Protein AF-A0AA44QBB2-F1 (afdb_monomer_lite)

Sequence (77 aa):
MTPAEKKEKMERLHEINFVESPESIKPWEDEVARELAAKNIATREKLRMIAAIPREELGEKDAVMKDILDARQAMCK

Secondary structure (DSSP, 8-state):
--HHHHHHHHHHHT----PPPP----TTTSHHHHHHHHHHHHHHHHHHHHHHS-GGGS-HHHHHHHHHHHHHHHHT-

pLDDT: mean 84.5, std 11.97, range [55.88, 96.06]

Radius of gyration: 30.9 Å; chains: 1; bounding box: 58×26×78 Å

Foldseek 3Di:
DDPVVVVVVVVVVPPDDDDDDPDDQDPCNDPVNVVVVVVVVVVVVLLVVLCPDDLVPDDPVSSVSNVVVVVVVVVVD

Structure (mmCIF, N/CA/C/O backbone):
data_AF-A0AA44QBB2-F1
#
_entry.id   AF-A0AA44QBB2-F1
#
loop_
_atom_site.group_PDB
_atom_site.id
_atom_site.type_symbol
_atom_site.label_atom_id
_atom_site.label_alt_id
_atom_site.label_comp_id
_atom_site.label_asym_id
_atom_site.label_entity_id
_atom_site.label_seq_id
_atom_site.pdbx_PDB_ins_code
_atom_site.Cartn_x
_atom_site.Cartn_y
_atom_site.Cartn_z
_atom_site.occupancy
_atom_site.B_iso_or_equiv
_atom_site.auth_seq_id
_atom_site.auth_comp_id
_atom_site.auth_asym_id
_atom_site.auth_atom_id
_atom_site.pdbx_PDB_model_num
ATOM 1 N N . MET A 1 1 ? -43.757 11.404 56.564 1.00 55.88 1 MET A N 1
ATOM 2 C CA . MET A 1 1 ? -42.429 10.795 56.378 1.00 55.88 1 MET A CA 1
ATOM 3 C C . MET A 1 1 ? -41.687 10.809 57.696 1.00 55.88 1 MET A C 1
ATOM 5 O O . MET A 1 1 ? -41.414 11.891 58.211 1.00 55.88 1 MET A O 1
ATOM 9 N N . THR A 1 2 ? -41.428 9.636 58.258 1.00 77.62 2 THR A N 1
ATOM 10 C CA . THR A 1 2 ? -40.714 9.479 59.530 1.00 77.62 2 THR A CA 1
ATOM 11 C C . THR A 1 2 ? -39.196 9.643 59.337 1.00 77.62 2 THR A C 1
ATOM 13 O O . THR A 1 2 ? -38.694 9.529 58.215 1.00 77.62 2 THR A O 1
ATOM 16 N N . PRO A 1 3 ? -38.424 9.937 60.400 1.00 77.75 3 PRO A N 1
ATOM 17 C CA . PRO A 1 3 ? -36.962 10.013 60.316 1.00 77.75 3 PRO A CA 1
ATOM 18 C C . PRO A 1 3 ? -36.316 8.719 59.795 1.00 77.75 3 PRO A C 1
ATOM 20 O O . PRO A 1 3 ? -35.325 8.780 59.071 1.00 77.75 3 PRO A O 1
ATOM 23 N N . ALA A 1 4 ? -36.912 7.564 60.109 1.00 73.56 4 ALA A N 1
ATOM 24 C CA . ALA A 1 4 ? -36.465 6.254 59.641 1.00 73.56 4 ALA A CA 1
ATOM 25 C C . ALA A 1 4 ? -36.625 6.103 58.118 1.00 73.56 4 ALA A C 1
ATOM 27 O O . ALA A 1 4 ? -35.672 5.738 57.436 1.00 73.56 4 ALA A O 1
ATOM 28 N N . GLU A 1 5 ? -37.777 6.505 57.572 1.00 72.50 5 GLU A N 1
ATOM 29 C CA . GLU A 1 5 ? -38.044 6.475 56.125 1.00 72.50 5 GLU A CA 1
ATOM 30 C C . GLU A 1 5 ? -37.095 7.386 55.332 1.00 72.50 5 GLU A C 1
ATOM 32 O O . GLU A 1 5 ? -36.701 7.062 54.213 1.00 72.50 5 GLU A O 1
ATOM 37 N N . LYS A 1 6 ? -36.700 8.536 55.899 1.00 71.94 6 LYS A N 1
ATOM 38 C CA . LYS A 1 6 ? -35.716 9.427 55.261 1.00 71.94 6 LYS A CA 1
ATOM 39 C C . LYS A 1 6 ? -34.322 8.808 55.226 1.00 71.94 6 LYS A C 1
ATOM 41 O O . LYS A 1 6 ? -33.635 8.971 54.222 1.00 71.94 6 LYS A O 1
ATOM 46 N N . LYS A 1 7 ? -33.919 8.117 56.297 1.00 71.31 7 LYS A N 1
ATOM 47 C CA . LYS A 1 7 ? -32.607 7.468 56.401 1.00 71.31 7 LYS A CA 1
ATOM 48 C C . LYS A 1 7 ? -32.492 6.292 55.431 1.00 71.31 7 LYS A C 1
ATOM 50 O O . LYS A 1 7 ? -31.542 6.244 54.664 1.00 71.31 7 LYS A O 1
ATOM 55 N N . GLU A 1 8 ? -33.506 5.436 55.386 1.00 67.81 8 GLU A N 1
ATOM 56 C CA . GLU A 1 8 ? -33.565 4.289 54.474 1.00 67.81 8 GLU A CA 1
ATOM 57 C C . GLU A 1 8 ? -33.592 4.723 52.998 1.00 67.81 8 GLU A C 1
ATOM 59 O O . GLU A 1 8 ? -32.906 4.154 52.151 1.00 67.81 8 GLU A O 1
ATOM 64 N N . LYS A 1 9 ? -34.344 5.785 52.679 1.00 66.44 9 LYS A N 1
ATOM 65 C CA . LYS A 1 9 ? -34.359 6.362 51.328 1.00 66.44 9 LYS A CA 1
ATOM 66 C C . LYS A 1 9 ? -33.013 6.990 50.961 1.00 66.44 9 LYS A C 1
ATOM 68 O O . LYS A 1 9 ? -32.617 6.912 49.803 1.00 66.44 9 LYS A O 1
ATOM 73 N N . MET A 1 10 ? -32.321 7.601 51.926 1.00 62.94 10 MET A N 1
ATOM 74 C CA . MET A 1 10 ? -30.961 8.095 51.723 1.00 62.94 10 MET A CA 1
ATOM 75 C C . MET A 1 10 ? -29.982 6.946 51.492 1.00 62.94 10 MET A C 1
ATOM 77 O O . MET A 1 10 ? -29.200 7.038 50.560 1.00 62.94 10 MET A O 1
ATOM 81 N N . GLU A 1 11 ? -30.030 5.868 52.272 1.00 64.19 11 GLU A N 1
ATOM 82 C CA . GLU A 1 11 ? -29.134 4.712 52.105 1.00 64.19 11 GLU A CA 1
ATOM 83 C C . GLU A 1 11 ? -29.285 4.080 50.712 1.00 64.19 11 GLU A C 1
ATOM 85 O O . GLU A 1 11 ? -28.285 3.912 50.020 1.00 64.19 11 GLU A O 1
ATOM 90 N N . ARG A 1 12 ? -30.521 3.893 50.226 1.00 62.62 12 ARG A N 1
ATOM 91 C CA . ARG A 1 12 ? -30.782 3.393 48.861 1.00 62.62 12 ARG A CA 1
ATOM 92 C C . ARG A 1 12 ? -30.354 4.351 47.740 1.00 62.62 12 ARG A C 1
ATOM 94 O O . ARG A 1 12 ? -30.042 3.910 46.643 1.00 62.62 12 ARG A O 1
ATOM 101 N N . LEU A 1 13 ? -30.348 5.665 47.982 1.00 62.03 13 LEU A N 1
ATOM 102 C CA . LEU A 1 13 ? -29.889 6.671 47.006 1.00 62.03 13 LEU A CA 1
ATOM 103 C C . LEU A 1 13 ? -28.365 6.662 46.810 1.00 62.03 13 LEU A C 1
ATOM 105 O O . LEU A 1 13 ? -27.893 7.139 45.781 1.00 62.03 13 LEU A O 1
ATOM 109 N N . HIS A 1 14 ? -27.610 6.138 47.780 1.00 63.81 14 HIS A N 1
ATOM 110 C CA . HIS A 1 14 ? -26.150 6.019 47.708 1.00 63.81 14 HIS A CA 1
ATOM 111 C C . HIS A 1 14 ? -25.683 4.643 47.206 1.00 63.81 14 HIS A C 1
ATOM 113 O O . HIS A 1 14 ? -24.479 4.388 47.168 1.00 63.81 14 HIS A O 1
ATOM 119 N N . GLU A 1 15 ? -26.599 3.762 46.791 1.00 64.69 15 GLU A N 1
ATOM 120 C CA . GLU A 1 15 ? -26.252 2.519 46.101 1.00 64.69 15 GLU A CA 1
ATOM 121 C C . GLU A 1 15 ? -25.805 2.843 44.667 1.00 64.69 15 GLU A C 1
ATOM 123 O O . GLU A 1 15 ? -26.592 2.916 43.723 1.00 64.69 15 GLU A O 1
ATOM 128 N N . ILE A 1 16 ? -24.505 3.096 44.508 1.00 68.62 16 ILE A N 1
ATOM 129 C CA . ILE A 1 16 ? -23.871 3.254 43.199 1.00 68.62 16 ILE A CA 1
ATOM 130 C C . ILE A 1 16 ? -23.717 1.859 42.586 1.00 68.62 16 ILE A C 1
ATOM 132 O O . ILE A 1 16 ? -22.787 1.122 42.911 1.00 68.62 16 ILE A O 1
ATOM 136 N N . ASN A 1 17 ? -24.626 1.501 41.680 1.00 69.62 17 ASN A N 1
ATOM 137 C CA . ASN A 1 17 ? -24.473 0.318 40.840 1.00 69.62 17 ASN A CA 1
ATOM 138 C C . ASN A 1 17 ? -23.485 0.630 39.710 1.00 69.62 17 ASN A C 1
ATOM 140 O O . ASN A 1 17 ? -23.830 1.291 38.730 1.00 69.62 17 ASN A O 1
ATOM 144 N N . PHE A 1 18 ? -22.249 0.156 39.849 1.00 67.38 18 PHE A N 1
ATOM 145 C CA . PHE A 1 18 ? -21.283 0.161 38.756 1.00 67.38 18 PHE A CA 1
ATOM 146 C C . PHE A 1 18 ? -21.701 -0.901 37.735 1.00 67.38 18 PHE A C 1
ATOM 148 O O . PHE A 1 18 ? -21.599 -2.097 37.993 1.00 67.38 18 PHE A O 1
ATOM 155 N N . VAL A 1 19 ? -22.214 -0.457 36.588 1.00 74.69 19 VAL A N 1
ATOM 156 C CA . VAL A 1 19 ? -22.473 -1.326 35.436 1.00 74.69 19 VAL A CA 1
ATOM 157 C C . VAL A 1 19 ? -21.197 -1.359 34.605 1.00 74.69 19 VAL A C 1
ATOM 159 O O . VAL A 1 19 ? -20.689 -0.305 34.216 1.00 74.69 19 VAL A O 1
ATOM 162 N N . GLU A 1 20 ? -20.657 -2.550 34.360 1.00 70.75 20 GLU A N 1
ATOM 163 C CA . GLU A 1 20 ? -19.523 -2.709 33.452 1.00 70.75 20 GLU A CA 1
ATOM 164 C C . GLU A 1 20 ? -19.914 -2.209 32.056 1.00 70.75 20 GLU A C 1
ATOM 166 O O . GLU A 1 20 ? -20.972 -2.551 31.521 1.00 70.75 20 GLU A O 1
ATOM 171 N N . SER A 1 21 ? -19.070 -1.357 31.472 1.00 71.38 21 SER A N 1
ATOM 172 C CA . SER A 1 21 ? -19.228 -0.971 30.072 1.00 71.38 21 SER A CA 1
ATOM 173 C C . SER A 1 21 ? -19.093 -2.222 29.205 1.00 71.38 21 SER A C 1
ATOM 175 O O . SER A 1 21 ? -18.183 -3.013 29.463 1.00 71.3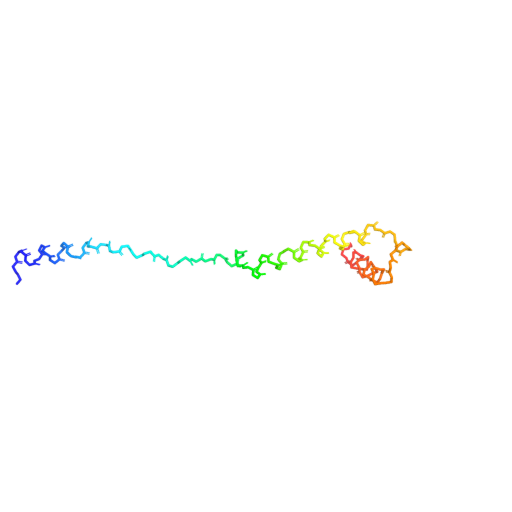8 21 SER A O 1
ATOM 177 N N . PRO A 1 22 ? -19.905 -2.384 28.144 1.00 75.19 22 PRO A N 1
ATOM 178 C CA . PRO A 1 22 ? -19.617 -3.393 27.136 1.00 75.19 22 PRO A CA 1
ATOM 179 C C . PRO A 1 22 ? -18.183 -3.207 26.627 1.00 75.19 22 PRO A C 1
ATOM 181 O O . PRO A 1 22 ? -17.707 -2.070 26.494 1.00 75.19 22 PRO A O 1
ATOM 184 N N . GLU A 1 23 ? -17.496 -4.320 26.372 1.00 74.06 23 GLU A N 1
ATOM 185 C CA . GLU A 1 23 ? -16.155 -4.304 25.797 1.00 74.06 23 GLU A CA 1
ATOM 186 C C . GLU A 1 23 ? -16.205 -3.587 24.442 1.00 74.06 23 GLU A C 1
ATOM 188 O O . GLU A 1 23 ? -16.754 -4.082 23.458 1.00 74.06 23 GLU A O 1
ATOM 193 N N . SER A 1 24 ? -15.665 -2.369 24.402 1.00 76.62 24 SER A N 1
ATOM 194 C CA . SER A 1 24 ? -15.522 -1.601 23.171 1.00 76.62 24 SER A CA 1
ATOM 195 C C . SER A 1 24 ? -14.216 -2.013 22.504 1.00 76.62 24 SER A C 1
ATOM 197 O O . SER A 1 24 ? -13.132 -1.647 22.966 1.00 76.62 24 SER A O 1
ATOM 199 N N . ILE A 1 25 ? -14.310 -2.795 21.428 1.00 77.25 25 ILE A N 1
ATOM 200 C CA . ILE A 1 25 ? -13.152 -3.102 20.587 1.00 77.25 25 ILE A CA 1
ATOM 201 C C . ILE A 1 25 ? -12.770 -1.818 19.859 1.00 77.25 25 ILE A C 1
ATOM 203 O O . ILE A 1 25 ? -13.599 -1.182 19.200 1.00 77.25 25 ILE A O 1
ATOM 207 N N . LYS A 1 26 ? -11.504 -1.417 19.972 1.00 84.94 26 LYS A N 1
ATOM 208 C CA . LYS A 1 26 ? -11.038 -0.224 19.269 1.00 84.94 26 LYS A CA 1
ATOM 209 C C . LYS A 1 26 ? -11.132 -0.469 17.759 1.00 84.94 26 LYS A C 1
ATOM 211 O O . LYS A 1 26 ? -10.783 -1.558 17.310 1.00 84.94 26 LYS A O 1
ATOM 216 N N . PRO A 1 27 ? -11.502 0.527 16.938 1.00 79.31 27 PRO A N 1
ATOM 217 C CA . PRO A 1 27 ? -11.724 0.314 15.504 1.00 79.31 27 PRO A CA 1
ATOM 218 C C . PRO A 1 27 ? -10.535 -0.281 14.728 1.00 79.31 27 PRO A C 1
ATOM 220 O O . PRO A 1 27 ? -10.723 -0.865 13.670 1.00 79.31 27 PRO A O 1
ATOM 223 N N . TRP A 1 28 ? -9.303 -0.136 15.229 1.00 84.56 28 TRP A N 1
ATOM 224 C CA . TRP A 1 28 ? -8.086 -0.706 14.630 1.00 84.56 28 TRP A CA 1
ATOM 225 C C . TRP A 1 28 ? -7.717 -2.102 15.153 1.00 84.56 28 TRP A C 1
ATOM 227 O O . TRP A 1 28 ? -6.839 -2.758 14.596 1.00 84.56 28 TRP A O 1
ATOM 237 N N . GLU A 1 29 ? -8.348 -2.539 16.241 1.00 84.62 29 GLU A N 1
ATOM 238 C CA . GLU A 1 29 ? -8.253 -3.899 16.776 1.00 84.62 29 GLU A CA 1
ATOM 239 C C . GLU A 1 29 ? -9.296 -4.817 16.125 1.00 84.62 29 GLU A C 1
ATOM 241 O O . GLU A 1 29 ? -9.227 -6.033 16.293 1.00 84.62 29 GLU A O 1
ATOM 246 N N . ASP A 1 30 ? -10.208 -4.268 15.323 1.00 90.56 30 ASP A N 1
ATOM 247 C CA . ASP A 1 30 ? -11.095 -5.047 14.469 1.00 90.56 30 ASP A CA 1
ATOM 248 C C . ASP A 1 30 ? -10.300 -5.956 13.513 1.00 90.56 30 ASP A C 1
ATOM 250 O O . ASP A 1 30 ? -9.216 -5.607 13.030 1.00 90.56 30 ASP A O 1
ATOM 254 N N . GLU A 1 31 ? -10.816 -7.155 13.260 1.00 90.62 31 GLU A N 1
ATOM 255 C CA . GLU A 1 31 ? -10.129 -8.162 12.446 1.00 90.62 31 GLU A CA 1
ATOM 256 C C . GLU A 1 31 ? -9.953 -7.684 10.999 1.00 90.62 31 GLU A C 1
ATOM 258 O O . GLU A 1 31 ? -8.862 -7.797 10.435 1.00 90.62 31 GLU A O 1
ATOM 263 N N . VAL A 1 32 ? -10.971 -7.021 10.439 1.00 92.75 32 VAL A N 1
ATOM 264 C CA . VAL A 1 32 ? -10.915 -6.456 9.084 1.00 92.75 32 VAL A CA 1
ATOM 265 C C . VAL A 1 32 ? -9.856 -5.357 9.007 1.00 92.75 32 VAL A C 1
ATOM 267 O O . VAL A 1 32 ? -9.084 -5.295 8.045 1.00 92.75 32 VAL A O 1
ATOM 270 N N . ALA A 1 33 ? -9.770 -4.510 10.036 1.00 90.44 33 ALA A N 1
ATOM 271 C CA . ALA A 1 33 ? -8.757 -3.461 10.113 1.00 90.44 33 ALA A CA 1
ATOM 272 C C . ALA A 1 33 ? -7.334 -4.041 10.182 1.00 90.44 33 ALA A C 1
ATOM 274 O O . ALA A 1 33 ? -6.433 -3.561 9.483 1.00 90.44 33 ALA A O 1
ATOM 275 N N . ARG A 1 34 ? -7.131 -5.105 10.968 1.00 91.56 34 ARG A N 1
ATOM 276 C CA . ARG A 1 34 ? -5.842 -5.806 11.075 1.00 91.56 34 ARG A CA 1
ATOM 277 C C . ARG A 1 34 ? -5.435 -6.468 9.761 1.00 91.56 34 ARG A C 1
ATOM 279 O O . ARG A 1 34 ? -4.292 -6.306 9.326 1.00 91.56 34 ARG A O 1
ATOM 286 N N . GLU A 1 35 ? -6.357 -7.148 9.087 1.00 94.75 35 GLU A N 1
ATOM 287 C CA . GLU A 1 35 ? -6.091 -7.732 7.772 1.00 94.75 35 GLU A CA 1
ATOM 288 C C . GLU A 1 35 ? -5.733 -6.676 6.726 1.00 94.75 35 GLU A C 1
ATOM 290 O O . GLU A 1 35 ? -4.798 -6.854 5.938 1.00 94.75 35 GLU A O 1
ATOM 295 N N . LEU A 1 36 ? -6.475 -5.568 6.705 1.00 95.12 36 LEU A N 1
ATOM 296 C CA . LEU A 1 36 ? -6.224 -4.475 5.778 1.00 95.12 36 LEU A CA 1
ATOM 297 C C . LEU A 1 36 ? -4.843 -3.861 6.026 1.00 95.12 36 LEU A C 1
ATOM 299 O O . LEU A 1 36 ? -4.103 -3.597 5.076 1.00 95.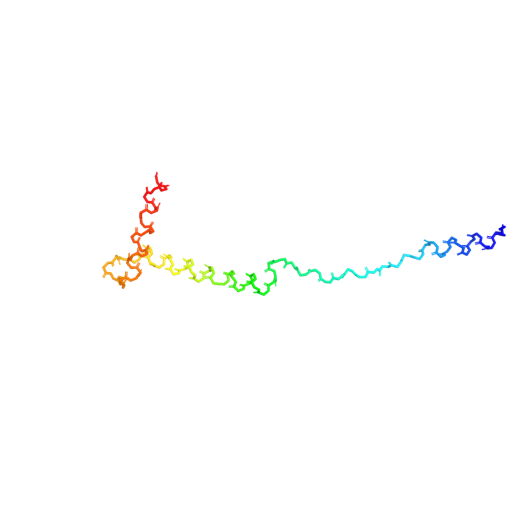12 36 LEU A O 1
ATOM 303 N N . ALA A 1 37 ? -4.459 -3.682 7.292 1.00 93.56 37 ALA A N 1
ATOM 304 C CA . ALA A 1 37 ? -3.129 -3.214 7.658 1.00 93.56 37 ALA A CA 1
ATOM 305 C C . ALA A 1 37 ? -2.032 -4.163 7.146 1.00 93.56 37 ALA A C 1
ATOM 307 O O . ALA A 1 37 ? -1.068 -3.701 6.533 1.00 93.56 37 ALA A O 1
ATOM 308 N N . ALA A 1 38 ? -2.201 -5.479 7.310 1.00 94.88 38 ALA A N 1
ATOM 309 C CA . ALA A 1 38 ? -1.248 -6.473 6.815 1.00 94.88 38 ALA A CA 1
ATOM 310 C C . ALA A 1 38 ? -1.116 -6.440 5.280 1.00 94.88 38 ALA A C 1
ATOM 312 O O . ALA A 1 38 ? -0.003 -6.373 4.750 1.00 94.88 38 ALA A O 1
ATOM 313 N N . LYS A 1 39 ? -2.244 -6.395 4.555 1.00 96.00 39 LYS A N 1
ATOM 314 C CA . LYS A 1 39 ? -2.276 -6.271 3.084 1.00 96.00 39 LYS A CA 1
ATOM 315 C C . LYS A 1 39 ? -1.586 -4.987 2.613 1.00 96.00 39 LYS A C 1
ATOM 317 O O . LYS A 1 39 ? -0.819 -5.008 1.648 1.00 96.00 39 LYS A O 1
ATOM 322 N N . ASN A 1 40 ? -1.799 -3.879 3.321 1.00 95.56 40 ASN A N 1
ATOM 323 C CA . ASN A 1 40 ? -1.160 -2.599 3.019 1.00 95.56 40 ASN A CA 1
ATOM 324 C C . ASN A 1 40 ? 0.355 -2.635 3.243 1.00 95.56 40 ASN A C 1
ATOM 326 O O . ASN A 1 40 ? 1.097 -2.083 2.430 1.00 95.56 40 ASN A O 1
ATOM 330 N N . ILE A 1 41 ? 0.828 -3.288 4.308 1.00 96.06 41 ILE A N 1
ATOM 331 C CA . ILE A 1 41 ? 2.264 -3.468 4.568 1.00 96.06 41 ILE A CA 1
ATOM 332 C C . ILE A 1 41 ? 2.912 -4.265 3.434 1.00 96.06 41 ILE A C 1
ATOM 334 O O . ILE A 1 41 ? 3.883 -3.795 2.843 1.00 96.06 41 ILE A O 1
ATOM 338 N N . ALA A 1 42 ? 2.335 -5.414 3.074 1.00 95.94 42 ALA A N 1
ATOM 339 C CA . ALA A 1 42 ? 2.849 -6.248 1.990 1.00 95.94 42 ALA A CA 1
ATOM 340 C C . ALA A 1 42 ? 2.876 -5.497 0.648 1.00 95.94 42 ALA A C 1
ATOM 342 O O . ALA A 1 42 ? 3.863 -5.542 -0.085 1.00 95.94 42 ALA A O 1
ATOM 343 N N . THR A 1 43 ? 1.816 -4.741 0.353 1.00 95.00 43 THR A N 1
ATOM 344 C CA . THR A 1 43 ? 1.728 -3.936 -0.873 1.00 95.00 43 THR A CA 1
ATOM 345 C C . THR A 1 43 ? 2.794 -2.842 -0.903 1.00 95.00 43 THR A C 1
ATOM 347 O O . THR A 1 43 ? 3.451 -2.656 -1.925 1.00 95.00 43 THR A O 1
ATOM 350 N N . ARG A 1 44 ? 3.010 -2.133 0.213 1.00 95.44 44 ARG A N 1
ATOM 351 C CA . ARG A 1 44 ? 4.057 -1.104 0.318 1.00 95.44 44 ARG A CA 1
ATOM 352 C C . ARG A 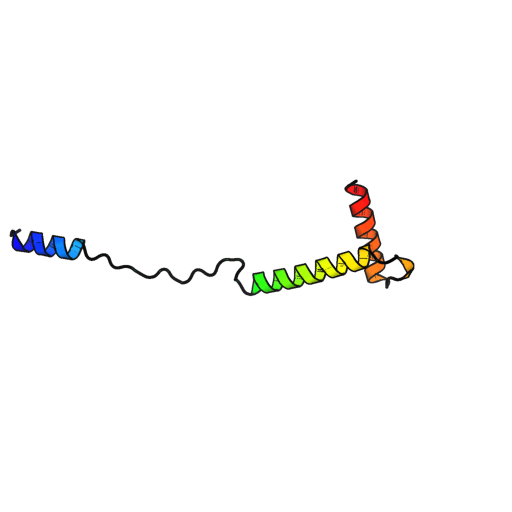1 44 ? 5.444 -1.683 0.086 1.00 95.44 44 ARG A C 1
ATOM 354 O O . ARG A 1 44 ? 6.232 -1.070 -0.627 1.00 95.44 44 ARG A O 1
ATOM 361 N N . GLU A 1 45 ? 5.729 -2.848 0.655 1.00 96.06 45 GLU A N 1
ATOM 362 C CA . GLU A 1 45 ? 7.027 -3.490 0.470 1.00 96.06 45 GLU A CA 1
ATOM 363 C C . GLU A 1 45 ? 7.224 -3.944 -0.979 1.00 96.06 45 GLU A C 1
ATOM 365 O O . GLU A 1 45 ? 8.257 -3.646 -1.576 1.00 96.06 45 GLU A O 1
ATOM 370 N N . LYS A 1 46 ? 6.192 -4.522 -1.608 1.00 95.31 46 LYS A N 1
ATOM 371 C CA . LYS A 1 46 ? 6.235 -4.852 -3.039 1.00 95.31 46 LYS A CA 1
ATOM 372 C C . LYS A 1 46 ? 6.546 -3.620 -3.899 1.00 95.31 46 LYS A C 1
ATOM 374 O O . LYS A 1 46 ? 7.397 -3.686 -4.782 1.00 95.31 46 LYS A O 1
ATOM 379 N N . LEU A 1 47 ? 5.887 -2.489 -3.639 1.00 94.69 47 LEU A N 1
ATOM 380 C CA . LEU A 1 47 ? 6.131 -1.248 -4.383 1.00 94.69 47 LEU A CA 1
ATOM 381 C C . LEU A 1 47 ? 7.553 -0.708 -4.170 1.00 94.69 47 LEU A C 1
ATOM 383 O O . LEU A 1 47 ? 8.148 -0.201 -5.117 1.00 94.69 47 LEU A O 1
ATOM 387 N N . ARG A 1 48 ? 8.121 -0.846 -2.964 1.00 94.19 48 ARG A N 1
ATOM 388 C CA . ARG A 1 48 ? 9.526 -0.486 -2.702 1.00 94.19 48 ARG A CA 1
ATOM 389 C C . ARG A 1 48 ? 10.493 -1.339 -3.509 1.00 94.19 48 ARG A C 1
ATOM 391 O O . ARG A 1 48 ? 11.418 -0.786 -4.096 1.00 94.19 48 ARG A O 1
ATOM 398 N N . MET A 1 49 ? 10.269 -2.652 -3.566 1.00 94.75 49 MET A N 1
ATOM 399 C CA . MET A 1 49 ? 11.106 -3.547 -4.367 1.00 94.75 49 MET A CA 1
ATOM 400 C C . MET A 1 49 ? 11.047 -3.168 -5.851 1.00 94.75 49 MET A C 1
ATOM 402 O O . MET A 1 49 ? 12.088 -3.002 -6.476 1.00 94.75 49 MET A O 1
ATOM 406 N N . ILE A 1 50 ? 9.845 -2.938 -6.393 1.00 95.12 50 ILE A N 1
ATOM 407 C CA . ILE A 1 50 ? 9.655 -2.495 -7.786 1.00 95.12 50 ILE A CA 1
ATOM 408 C C . ILE A 1 50 ? 10.380 -1.174 -8.064 1.00 95.12 50 ILE A C 1
ATOM 410 O O . ILE A 1 50 ? 11.024 -1.027 -9.100 1.00 95.12 50 ILE A O 1
ATOM 414 N N . ALA A 1 51 ? 10.295 -0.208 -7.146 1.00 92.25 51 ALA A N 1
ATOM 415 C CA . ALA A 1 51 ? 10.972 1.074 -7.308 1.00 92.25 51 ALA A CA 1
ATOM 416 C C . ALA A 1 51 ? 12.505 0.920 -7.347 1.00 92.25 51 ALA A C 1
ATOM 418 O O . ALA A 1 51 ? 13.166 1.607 -8.126 1.00 92.25 51 ALA A O 1
ATOM 419 N N . ALA A 1 52 ? 13.060 0.011 -6.539 1.00 93.19 52 ALA A N 1
ATOM 420 C CA . ALA A 1 52 ? 14.501 -0.203 -6.414 1.00 93.19 52 ALA A CA 1
ATOM 421 C C . ALA A 1 52 ? 15.123 -0.996 -7.578 1.00 93.19 52 ALA A C 1
ATOM 423 O O . ALA A 1 52 ? 16.301 -0.806 -7.873 1.00 93.19 52 ALA A O 1
ATOM 424 N N . ILE A 1 53 ? 14.359 -1.876 -8.226 1.00 94.00 53 ILE A N 1
ATOM 425 C CA . ILE A 1 53 ? 14.858 -2.745 -9.299 1.00 94.00 53 ILE A CA 1
ATOM 426 C C . ILE A 1 53 ? 14.883 -1.984 -10.646 1.00 94.00 53 ILE A C 1
ATOM 428 O O . ILE A 1 53 ? 13.973 -1.184 -10.918 1.00 94.00 53 ILE A O 1
ATOM 432 N N . PRO A 1 54 ? 15.907 -2.198 -11.501 1.00 93.69 54 PRO A N 1
ATOM 433 C CA . PRO A 1 54 ? 15.933 -1.682 -12.869 1.00 93.69 54 PRO A CA 1
ATOM 434 C C . PRO A 1 54 ? 14.748 -2.182 -13.696 1.00 93.69 54 PRO A C 1
ATOM 436 O O . PRO A 1 54 ? 14.277 -3.306 -13.538 1.00 93.69 54 PRO A O 1
ATOM 439 N N . ARG A 1 55 ? 14.246 -1.351 -14.609 1.00 91.50 55 ARG A N 1
ATOM 440 C CA . ARG A 1 55 ? 13.021 -1.666 -15.355 1.00 91.50 55 ARG A CA 1
ATOM 441 C C . ARG A 1 55 ? 13.179 -2.916 -16.227 1.00 91.50 55 ARG A C 1
ATOM 443 O O . ARG A 1 55 ? 12.225 -3.666 -16.406 1.00 91.50 55 ARG A O 1
ATOM 450 N N . GLU A 1 56 ? 14.373 -3.124 -16.761 1.00 92.81 56 GLU A N 1
ATOM 451 C CA . GLU A 1 56 ? 14.747 -4.220 -17.653 1.00 92.81 56 GLU A CA 1
ATOM 452 C C . GLU A 1 56 ? 14.699 -5.589 -16.959 1.00 92.81 56 GLU A C 1
ATOM 454 O O .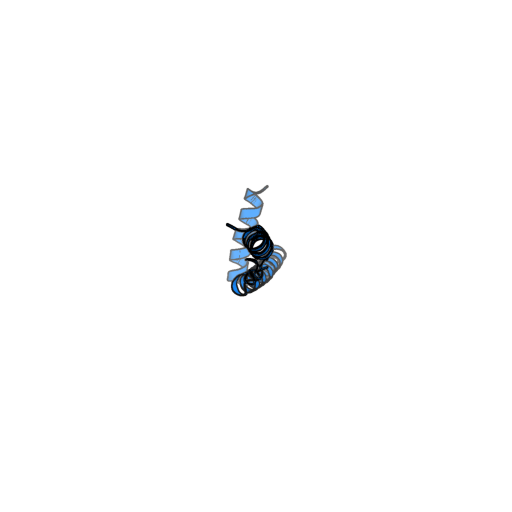 GLU A 1 56 ? 14.547 -6.611 -17.623 1.00 92.81 56 GLU A O 1
ATOM 459 N N . GLU A 1 57 ? 14.801 -5.605 -15.629 1.00 93.94 57 GLU A N 1
ATOM 460 C CA . GLU A 1 57 ? 14.782 -6.816 -14.803 1.00 93.94 57 GLU A CA 1
ATOM 461 C C . GLU A 1 57 ? 13.370 -7.175 -14.308 1.00 93.94 57 GLU A C 1
ATOM 463 O O . GLU A 1 57 ? 13.162 -8.233 -13.710 1.00 93.94 57 GLU A O 1
ATOM 468 N N . LEU A 1 58 ? 12.379 -6.311 -14.555 1.00 93.81 58 LEU A N 1
ATOM 469 C CA . LEU A 1 58 ? 11.003 -6.511 -14.113 1.00 93.81 58 LEU A CA 1
ATOM 470 C C . LEU A 1 58 ? 10.155 -7.218 -15.172 1.00 93.81 58 LEU A C 1
ATOM 472 O O . LEU A 1 58 ? 10.241 -6.956 -16.371 1.00 93.81 58 LEU A O 1
ATOM 476 N N . GLY A 1 59 ? 9.242 -8.072 -14.705 1.00 93.69 59 GLY A N 1
ATOM 477 C CA . GLY A 1 59 ? 8.172 -8.596 -15.549 1.00 93.69 59 GLY A CA 1
ATOM 478 C C . GLY A 1 59 ? 7.217 -7.486 -15.999 1.00 93.69 59 GLY A C 1
ATOM 479 O O . GLY A 1 59 ? 7.075 -6.466 -15.329 1.00 93.69 59 GLY A O 1
ATOM 480 N N . GLU A 1 60 ? 6.502 -7.711 -17.102 1.00 92.94 60 GLU A N 1
ATOM 481 C CA . GLU A 1 60 ? 5.639 -6.716 -17.764 1.00 92.94 60 GLU A CA 1
ATOM 482 C C . GLU A 1 60 ? 4.724 -5.937 -16.799 1.00 92.94 60 GLU A C 1
ATOM 484 O O . GLU A 1 60 ? 4.678 -4.708 -16.828 1.00 92.94 60 GLU A O 1
ATOM 489 N N . LYS A 1 61 ? 4.045 -6.639 -15.881 1.00 92.94 61 LYS A N 1
ATOM 490 C CA . LYS A 1 61 ? 3.141 -6.017 -14.898 1.00 92.94 61 LYS A CA 1
ATOM 491 C C . LYS A 1 61 ? 3.861 -5.102 -13.909 1.00 92.94 61 LYS A C 1
ATOM 493 O O . LYS A 1 61 ? 3.357 -4.028 -13.586 1.00 92.94 61 LYS A O 1
ATOM 498 N N . ASP A 1 62 ? 5.011 -5.534 -13.407 1.00 94.75 62 ASP A N 1
ATOM 499 C CA . ASP A 1 62 ? 5.765 -4.771 -12.414 1.00 94.75 62 ASP A CA 1
ATOM 500 C C . ASP A 1 62 ? 6.526 -3.613 -13.085 1.00 94.75 62 ASP A C 1
ATOM 502 O O . ASP A 1 62 ? 6.669 -2.549 -12.488 1.00 94.75 62 ASP A O 1
ATOM 506 N N . ALA A 1 63 ? 6.904 -3.759 -14.358 1.00 94.50 63 ALA A N 1
ATOM 507 C CA . ALA A 1 63 ? 7.481 -2.690 -15.166 1.00 94.50 63 ALA A CA 1
ATOM 508 C C . ALA A 1 63 ? 6.493 -1.528 -15.391 1.00 94.50 63 ALA A C 1
ATOM 510 O O 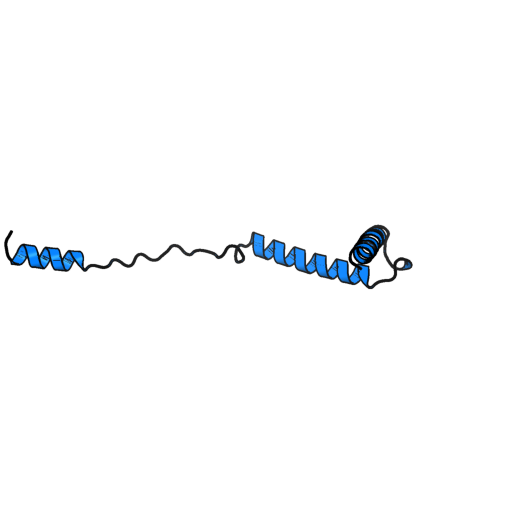. ALA A 1 63 ? 6.857 -0.373 -15.192 1.00 94.50 63 ALA A O 1
ATOM 511 N N . VAL A 1 64 ? 5.222 -1.818 -15.704 1.00 95.69 64 VAL A N 1
ATOM 512 C CA . VAL A 1 64 ? 4.168 -0.784 -15.782 1.00 95.69 64 VAL A CA 1
ATOM 513 C C . VAL A 1 64 ? 3.989 -0.076 -14.436 1.00 95.69 64 VAL A C 1
ATOM 515 O O . VAL A 1 64 ? 3.817 1.141 -14.382 1.00 95.69 64 VAL A O 1
ATOM 518 N N . MET A 1 65 ? 4.048 -0.821 -13.328 1.00 94.88 65 MET A N 1
ATOM 519 C CA . MET A 1 65 ? 3.962 -0.229 -11.992 1.00 94.88 65 MET A CA 1
ATOM 520 C C . MET A 1 65 ? 5.156 0.694 -11.708 1.00 94.88 65 MET A C 1
ATOM 522 O O . MET A 1 65 ? 4.960 1.775 -11.154 1.00 94.88 65 MET A O 1
ATOM 526 N N . LYS A 1 66 ? 6.370 0.306 -12.115 1.00 95.25 66 LYS A N 1
ATOM 527 C CA . LYS A 1 66 ? 7.566 1.150 -12.016 1.00 95.25 66 LYS A CA 1
ATOM 528 C C . LYS A 1 66 ? 7.399 2.455 -12.792 1.00 95.25 66 LYS A C 1
ATOM 530 O O . LYS A 1 66 ? 7.614 3.514 -12.214 1.00 95.25 66 LYS A O 1
ATOM 535 N N . ASP A 1 67 ? 6.915 2.389 -14.032 1.00 94.25 67 ASP A N 1
ATOM 536 C CA . ASP A 1 67 ? 6.684 3.577 -14.865 1.00 94.25 67 ASP A CA 1
ATOM 537 C C . ASP A 1 67 ? 5.732 4.576 -14.172 1.00 94.25 67 ASP A C 1
ATOM 539 O O . ASP A 1 67 ? 5.974 5.784 -14.152 1.00 94.25 67 ASP A O 1
ATOM 543 N N . ILE A 1 68 ? 4.670 4.074 -13.529 1.00 94.25 68 ILE A N 1
ATOM 544 C CA . ILE A 1 68 ? 3.729 4.900 -12.755 1.00 94.25 68 ILE A CA 1
ATOM 545 C C . ILE A 1 68 ? 4.401 5.511 -11.515 1.00 94.25 68 ILE A C 1
ATOM 547 O O . ILE A 1 68 ? 4.153 6.679 -11.195 1.00 94.25 68 ILE A O 1
ATOM 551 N N . LEU A 1 69 ? 5.212 4.736 -10.788 1.00 93.25 69 LEU A N 1
ATOM 552 C CA . LEU A 1 69 ? 5.914 5.202 -9.587 1.00 93.25 69 LEU A CA 1
ATOM 553 C C . LEU A 1 69 ? 6.933 6.296 -9.923 1.00 93.25 69 LEU A C 1
ATOM 555 O O . LEU A 1 69 ? 6.932 7.341 -9.269 1.00 93.25 69 LEU A O 1
ATOM 559 N N . ASP A 1 70 ? 7.733 6.087 -10.965 1.00 92.56 70 ASP A N 1
ATOM 560 C CA . ASP A 1 70 ? 8.757 7.029 -11.415 1.00 92.56 70 ASP A CA 1
ATOM 561 C C . ASP A 1 70 ? 8.108 8.335 -11.911 1.00 92.56 70 ASP A C 1
ATOM 563 O O . ASP A 1 70 ? 8.527 9.430 -11.521 1.00 92.56 70 ASP A O 1
ATOM 567 N N . ALA A 1 71 ? 7.007 8.243 -12.671 1.00 93.69 71 ALA A N 1
ATOM 568 C CA . ALA A 1 71 ? 6.229 9.407 -13.101 1.00 93.69 71 ALA A CA 1
ATOM 569 C C . ALA A 1 71 ? 5.655 10.201 -11.914 1.00 93.69 71 ALA A C 1
ATOM 571 O O . ALA A 1 71 ? 5.714 11.432 -11.893 1.00 93.69 71 ALA A O 1
ATOM 572 N N . ARG A 1 72 ? 5.126 9.518 -10.889 1.00 89.81 72 ARG A N 1
ATOM 573 C CA . ARG A 1 72 ? 4.647 10.178 -9.662 1.00 89.81 72 ARG A CA 1
ATOM 574 C C . ARG A 1 72 ? 5.770 10.864 -8.901 1.00 89.81 72 ARG A C 1
ATOM 576 O O . ARG A 1 72 ? 5.582 11.983 -8.436 1.00 89.81 72 ARG A O 1
ATOM 583 N N . GLN A 1 73 ? 6.928 10.222 -8.786 1.00 88.81 73 GLN A N 1
ATOM 584 C CA . GLN A 1 73 ? 8.075 10.817 -8.111 1.00 88.81 73 GLN A CA 1
ATOM 585 C C . GLN A 1 73 ? 8.575 12.067 -8.843 1.00 88.81 73 GLN A C 1
ATOM 587 O O . GLN A 1 73 ? 8.979 13.023 -8.188 1.00 88.81 73 GLN A O 1
ATOM 592 N N . ALA A 1 74 ? 8.518 12.082 -10.177 1.00 87.94 74 ALA A N 1
ATOM 593 C CA . ALA A 1 74 ? 8.854 13.256 -10.975 1.00 87.94 74 ALA A CA 1
ATOM 594 C C . ALA A 1 74 ? 7.894 14.437 -10.737 1.00 87.94 74 ALA A C 1
ATOM 596 O O . ALA A 1 74 ? 8.342 15.575 -10.751 1.00 87.94 74 ALA A O 1
ATOM 597 N N . MET A 1 75 ? 6.604 14.184 -10.475 1.00 87.38 75 MET A N 1
ATOM 598 C CA . MET A 1 75 ? 5.619 15.237 -10.164 1.00 87.38 75 MET A CA 1
ATOM 599 C C . MET A 1 75 ? 5.737 15.805 -8.743 1.00 87.38 75 MET A C 1
ATOM 601 O O . MET A 1 75 ? 5.251 16.901 -8.481 1.00 87.38 75 MET A O 1
ATOM 605 N N . CYS A 1 76 ? 6.309 15.046 -7.806 1.00 72.62 76 CYS A N 1
ATOM 606 C CA . CYS A 1 76 ? 6.464 15.459 -6.407 1.00 72.62 76 CYS A CA 1
ATOM 607 C C . CYS A 1 76 ? 7.820 16.122 -6.104 1.00 72.62 76 CYS A C 1
ATOM 609 O O . CYS A 1 76 ? 8.081 16.432 -4.941 1.00 72.62 76 CYS A O 1
ATOM 611 N N . LYS A 1 77 ? 8.682 16.285 -7.113 1.00 59.66 77 LYS A N 1
ATOM 612 C CA . LYS A 1 77 ? 9.951 17.020 -7.042 1.00 59.66 77 LYS A CA 1
ATOM 613 C C . LYS A 1 77 ? 9.760 18.435 -7.571 1.00 59.66 77 LYS A C 1
ATOM 615 O O . LYS A 1 77 ? 10.415 19.333 -7.003 1.00 59.66 77 LYS A O 1
#

Organism: Bacillus cer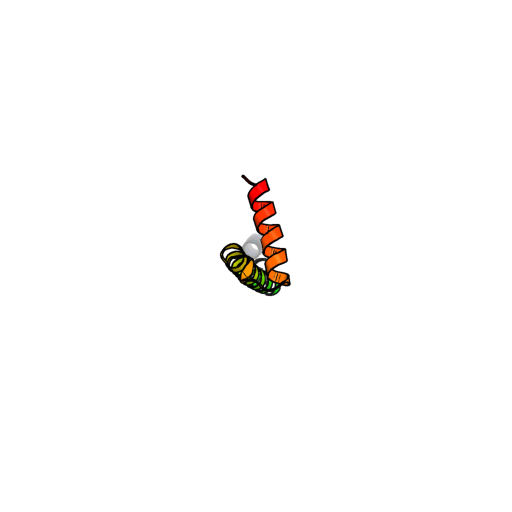eus (NCBI:txid1396)